Protein AF-A0A2V6E713-F1 (afdb_monomer_lite)

Radius of gyration: 13.73 Å; chains: 1; bounding box: 30×34×27 Å

pLDDT: mean 81.59, std 9.04, range [51.44, 91.25]

Sequence (99 aa):
MNKLFEKGYVTAGAHHGKHVSIADLRTNYPSQHHGLFSKAIEELRKEGLILVFPGRTGRGSGQQVAAMKETLVRARPLINAYRSRVKLQRYNRDLTGFV

Secondary structure (DSSP, 8-state):
-HHHHHTT-EESSSS--S-EEHHHHHHTS-GGGGGGHHHHHHHHHHTTSEEEEEEEETTEEEEEEEEEHHHHHHHHHHHHHHHHHTTPPPB-TTSSSB-

Foldseek 3Di:
DVVLVVVVLADADPPRDRKDFLVVVLVVDPPVCSVVSVVVVVVCVVLVQKDWDWDDDPVGIGIIIHGYQVSCLVCQVVVQVVCVVVVHFGADNSSPDGD

Structure (mmCIF, N/CA/C/O backbone):
data_AF-A0A2V6E713-F1
#
_entry.id   AF-A0A2V6E713-F1
#
loop_
_atom_site.group_PDB
_atom_site.id
_atom_site.type_symbol
_atom_site.label_atom_id
_atom_site.label_alt_id
_atom_site.label_comp_id
_atom_site.label_asym_id
_atom_site.label_entity_id
_atom_site.label_seq_id
_atom_site.pdbx_PDB_ins_code
_atom_site.Cartn_x
_atom_site.Cartn_y
_atom_site.Cartn_z
_atom_site.occupancy
_atom_site.B_iso_or_equiv
_atom_site.auth_seq_id
_atom_site.auth_comp_id
_atom_site.auth_asym_id
_atom_site.auth_atom_id
_atom_site.pdbx_PDB_model_num
ATOM 1 N N . MET A 1 1 ? -4.082 1.712 2.024 1.00 51.44 1 MET A N 1
ATOM 2 C CA . MET A 1 1 ? -3.528 0.484 1.406 1.00 51.44 1 MET A CA 1
ATOM 3 C C . MET A 1 1 ? -4.223 0.090 0.100 1.00 51.44 1 MET A C 1
ATOM 5 O O . MET A 1 1 ? -3.558 -0.398 -0.800 1.00 51.44 1 MET A O 1
ATOM 9 N N . ASN A 1 2 ? -5.526 0.357 -0.053 1.00 63.31 2 ASN A N 1
ATOM 10 C CA . ASN A 1 2 ? -6.316 -0.128 -1.190 1.00 63.31 2 ASN A CA 1
ATOM 11 C C . ASN A 1 2 ? -5.998 0.560 -2.544 1.00 63.31 2 ASN A C 1
ATOM 13 O O . ASN A 1 2 ? -6.057 -0.083 -3.579 1.00 63.31 2 ASN A O 1
ATOM 17 N N . LYS A 1 3 ? -5.566 1.833 -2.569 1.00 72.94 3 LYS A N 1
ATOM 18 C CA . LYS A 1 3 ? -5.438 2.602 -3.830 1.00 72.94 3 LYS A CA 1
ATOM 19 C C . LYS A 1 3 ? -4.280 2.196 -4.748 1.00 72.94 3 LYS A C 1
ATOM 21 O O . LYS A 1 3 ? -4.413 2.345 -5.958 1.00 72.94 3 LYS A O 1
ATOM 26 N N . LEU A 1 4 ? -3.166 1.696 -4.201 1.00 76.25 4 LEU A N 1
ATOM 27 C CA . LEU A 1 4 ? -2.063 1.174 -5.024 1.00 76.25 4 LEU A CA 1
ATOM 28 C C . LEU A 1 4 ? -2.514 -0.061 -5.792 1.00 76.25 4 LEU A C 1
ATOM 30 O O . LEU A 1 4 ? -2.336 -0.156 -7.001 1.00 76.25 4 LEU A O 1
ATOM 34 N N . PHE A 1 5 ? -3.160 -0.966 -5.071 1.00 71.56 5 PHE A N 1
ATOM 35 C CA . PHE A 1 5 ? -3.639 -2.212 -5.619 1.00 71.56 5 PHE A CA 1
ATOM 36 C C . PHE A 1 5 ? -4.856 -2.008 -6.547 1.00 71.56 5 PHE A C 1
ATOM 38 O O . PHE A 1 5 ? -4.812 -2.439 -7.693 1.00 71.56 5 PHE A O 1
ATOM 45 N N . GLU A 1 6 ? -5.883 -1.259 -6.117 1.00 69.81 6 GLU A N 1
ATOM 46 C CA . GLU A 1 6 ? -7.086 -0.936 -6.916 1.00 69.81 6 GLU A CA 1
ATOM 47 C C . GLU A 1 6 ? -6.753 -0.311 -8.272 1.00 69.81 6 GLU A C 1
ATOM 49 O O . GLU A 1 6 ? -7.407 -0.597 -9.268 1.00 69.81 6 GLU A O 1
ATOM 54 N N . LYS A 1 7 ? -5.739 0.559 -8.322 1.00 74.94 7 LYS A N 1
ATOM 55 C CA . LYS A 1 7 ? -5.333 1.246 -9.558 1.00 74.94 7 LYS A CA 1
ATOM 56 C C . LYS A 1 7 ? -4.283 0.469 -10.365 1.00 74.94 7 LYS A C 1
ATOM 58 O O . LYS A 1 7 ? -3.830 0.943 -11.416 1.00 74.94 7 LYS A O 1
ATOM 63 N N . GLY A 1 8 ? -3.902 -0.719 -9.891 1.00 74.50 8 GLY A N 1
ATOM 64 C CA . GLY A 1 8 ? -2.940 -1.607 -10.536 1.00 74.50 8 GLY A CA 1
ATOM 65 C C . GLY A 1 8 ? -1.499 -1.100 -10.496 1.00 74.50 8 GLY A C 1
ATOM 66 O O . GLY A 1 8 ? -0.712 -1.484 -11.355 1.00 74.50 8 GLY A O 1
ATOM 67 N N . TYR A 1 9 ? -1.142 -0.233 -9.542 1.00 83.44 9 TYR A N 1
ATOM 68 C CA . TYR A 1 9 ? 0.232 0.233 -9.321 1.00 83.44 9 TYR A CA 1
ATOM 69 C C . TYR A 1 9 ? 1.066 -0.861 -8.647 1.00 83.44 9 TYR A C 1
ATOM 71 O O . TYR A 1 9 ? 1.438 -0.749 -7.480 1.00 83.44 9 TYR A O 1
ATOM 79 N N . VAL A 1 10 ? 1.276 -1.962 -9.363 1.00 79.62 10 VAL A N 1
ATOM 80 C CA . VAL A 1 10 ? 1.865 -3.195 -8.850 1.00 79.62 10 VAL A CA 1
ATOM 81 C C . VAL A 1 10 ? 3.140 -3.511 -9.627 1.00 79.62 10 VAL A C 1
ATOM 83 O O . VAL A 1 10 ? 3.186 -3.380 -10.850 1.00 79.62 10 VAL A O 1
ATOM 86 N N . THR A 1 11 ? 4.167 -3.963 -8.912 1.00 82.12 11 THR A N 1
ATOM 87 C CA . THR A 1 11 ? 5.405 -4.493 -9.484 1.00 82.12 11 THR A CA 1
ATOM 88 C C . THR A 1 11 ? 5.619 -5.954 -9.076 1.00 82.12 11 THR A C 1
ATOM 90 O O . THR A 1 11 ? 5.201 -6.386 -7.997 1.00 82.12 11 THR A O 1
ATOM 93 N N . ALA A 1 12 ? 6.249 -6.717 -9.971 1.00 72.00 12 ALA A N 1
ATOM 94 C CA . ALA A 1 12 ? 6.627 -8.117 -9.779 1.00 72.00 12 ALA A CA 1
ATOM 95 C C . ALA A 1 12 ? 8.141 -8.301 -9.544 1.00 72.00 12 ALA A C 1
ATOM 97 O O . ALA A 1 12 ? 8.602 -9.429 -9.457 1.00 72.00 12 ALA A O 1
ATOM 98 N N . GLY A 1 13 ? 8.928 -7.222 -9.459 1.00 64.19 13 GLY A N 1
ATOM 99 C CA . GLY A 1 13 ? 10.376 -7.323 -9.262 1.00 64.19 13 GLY A CA 1
ATOM 100 C C . GLY A 1 13 ? 11.116 -5.992 -9.411 1.00 64.19 13 GLY A C 1
ATOM 101 O O . GLY A 1 13 ? 10.538 -4.924 -9.210 1.00 64.19 13 GLY A O 1
ATOM 102 N N . ALA A 1 14 ? 12.403 -6.074 -9.772 1.00 54.84 14 ALA A N 1
ATOM 103 C CA . ALA A 1 14 ? 13.322 -4.935 -9.895 1.00 54.84 14 ALA A CA 1
ATOM 104 C C . ALA A 1 14 ? 13.001 -3.980 -11.061 1.00 54.84 14 ALA A C 1
ATOM 106 O O . ALA A 1 14 ? 13.445 -2.834 -11.062 1.00 54.84 14 ALA A O 1
ATOM 107 N N . HIS A 1 15 ? 12.215 -4.423 -12.045 1.00 55.94 15 HIS A N 1
ATOM 108 C CA . HIS A 1 15 ? 11.720 -3.541 -13.095 1.00 55.94 15 HIS A CA 1
ATOM 109 C C . HIS A 1 15 ? 10.567 -2.697 -12.559 1.00 55.94 15 HIS A C 1
ATOM 111 O O . HIS A 1 15 ? 9.597 -3.223 -12.012 1.00 55.94 15 HIS A O 1
ATOM 117 N N . HIS A 1 16 ? 10.6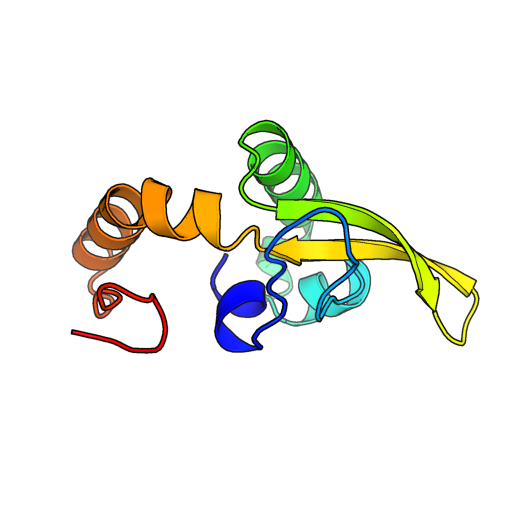78 -1.379 -12.723 1.00 63.09 16 HIS A N 1
ATOM 118 C CA . HIS A 1 16 ? 9.672 -0.412 -12.301 1.00 63.09 16 HIS A CA 1
ATOM 119 C C . HIS A 1 16 ? 8.373 -0.638 -13.093 1.00 63.09 16 HIS A C 1
ATOM 121 O O . HIS A 1 16 ? 8.179 -0.070 -14.165 1.00 63.09 16 HIS A O 1
ATOM 127 N N . GLY A 1 17 ? 7.495 -1.504 -12.575 1.00 70.75 17 GLY A N 1
ATOM 128 C CA . GLY A 1 17 ? 6.140 -1.707 -13.082 1.00 70.75 17 GLY A CA 1
ATOM 129 C C . GLY A 1 17 ? 5.292 -0.437 -12.965 1.00 70.75 17 GLY A C 1
ATOM 130 O O . GLY A 1 17 ? 5.798 0.661 -12.719 1.00 70.75 17 GLY A O 1
ATOM 131 N N . LYS A 1 18 ? 3.970 -0.560 -13.112 1.00 83.19 18 LYS A N 1
ATOM 132 C CA . LYS A 1 18 ? 3.076 0.597 -12.979 1.00 83.19 18 LYS A CA 1
ATOM 133 C C . LYS A 1 18 ? 3.221 1.189 -11.569 1.00 83.19 18 LYS A C 1
ATOM 135 O O . LYS A 1 18 ? 3.084 0.480 -10.575 1.00 83.19 18 LYS A O 1
ATOM 140 N N . HIS A 1 19 ? 3.496 2.484 -11.486 1.00 86.62 19 HIS A N 1
ATOM 141 C CA . HIS A 1 19 ? 3.782 3.185 -10.235 1.00 86.62 19 HIS A CA 1
ATOM 142 C C . HIS A 1 19 ? 3.119 4.563 -10.222 1.00 86.62 19 HIS A C 1
ATOM 144 O O . HIS A 1 19 ? 2.563 5.013 -11.225 1.00 86.62 19 HIS A O 1
ATOM 150 N N . VAL A 1 20 ? 3.146 5.212 -9.063 1.00 88.44 20 VAL A N 1
ATOM 151 C CA . VAL A 1 20 ? 2.570 6.541 -8.853 1.00 88.44 20 VAL A CA 1
ATOM 152 C C . VAL A 1 20 ? 3.439 7.335 -7.890 1.00 88.44 20 VAL A C 1
ATOM 154 O O . VAL A 1 20 ? 4.127 6.750 -7.050 1.00 88.44 20 VAL A O 1
ATOM 157 N N . SER A 1 21 ? 3.397 8.662 -7.975 1.00 89.25 21 SER A N 1
ATOM 158 C CA . SER A 1 21 ? 4.107 9.492 -7.010 1.00 89.25 21 SER A CA 1
ATOM 159 C C . SER A 1 21 ? 3.461 9.363 -5.626 1.00 89.25 21 SER A C 1
ATOM 161 O O . SER A 1 21 ? 2.243 9.208 -5.501 1.00 89.25 21 SER A O 1
ATOM 163 N N . ILE A 1 22 ? 4.257 9.449 -4.558 1.00 88.75 22 ILE A N 1
ATOM 164 C CA . ILE A 1 22 ? 3.730 9.455 -3.182 1.00 88.75 22 ILE A CA 1
ATOM 165 C C . ILE A 1 22 ? 2.750 10.624 -2.984 1.00 88.75 22 ILE A C 1
ATOM 167 O O . ILE A 1 22 ? 1.733 10.469 -2.305 1.00 88.75 22 ILE A O 1
ATOM 171 N N . ALA A 1 23 ? 3.024 11.772 -3.611 1.00 86.88 23 ALA A N 1
ATOM 172 C CA . ALA A 1 23 ? 2.166 12.951 -3.553 1.00 86.88 23 ALA A CA 1
ATOM 173 C C . ALA A 1 23 ? 0.782 12.682 -4.166 1.00 86.88 23 ALA A C 1
ATOM 175 O O . ALA A 1 23 ? -0.229 12.935 -3.510 1.00 86.88 23 ALA A O 1
ATOM 176 N N . ASP A 1 24 ? 0.733 12.098 -5.364 1.00 86.81 24 ASP A N 1
ATOM 177 C CA . ASP A 1 24 ? -0.523 11.749 -6.038 1.00 86.81 24 ASP A CA 1
ATOM 178 C C . ASP A 1 24 ? -1.225 10.575 -5.353 1.00 86.81 24 ASP A C 1
ATOM 180 O O . ASP A 1 24 ? -2.450 10.485 -5.340 1.00 86.81 24 ASP A O 1
ATOM 184 N N . LEU A 1 25 ? -0.478 9.651 -4.743 1.00 87.56 25 LEU A N 1
ATOM 185 C CA . LEU A 1 25 ? -1.093 8.597 -3.947 1.00 87.56 25 LEU A CA 1
ATOM 186 C C . LEU A 1 25 ? -1.811 9.191 -2.732 1.00 87.56 25 LEU A C 1
ATOM 188 O O . LEU A 1 25 ? -2.938 8.782 -2.451 1.00 87.56 25 LEU A O 1
ATOM 192 N N . ARG A 1 26 ? -1.193 10.163 -2.048 1.00 88.81 26 ARG A N 1
ATOM 193 C CA . ARG A 1 26 ? -1.754 10.841 -0.870 1.00 88.81 26 ARG A CA 1
ATOM 194 C C . ARG A 1 26 ? -3.077 11.540 -1.178 1.00 88.81 26 ARG A C 1
ATOM 196 O O . ARG A 1 26 ? -4.005 11.436 -0.382 1.00 88.81 26 ARG A O 1
ATOM 203 N N . THR A 1 27 ? -3.198 12.198 -2.332 1.00 87.19 27 THR A N 1
ATOM 204 C CA . THR A 1 27 ? -4.433 12.907 -2.725 1.00 87.19 27 THR A CA 1
ATOM 205 C C . THR A 1 27 ? -5.623 11.972 -2.951 1.00 87.19 27 THR A C 1
ATOM 207 O O . THR A 1 27 ? -6.763 12.418 -2.880 1.00 87.19 27 THR A O 1
ATOM 210 N N . ASN A 1 28 ? -5.396 10.665 -3.135 1.00 85.69 28 ASN A N 1
ATOM 211 C CA . ASN A 1 28 ? -6.471 9.669 -3.222 1.00 85.69 28 ASN A CA 1
ATOM 212 C C . ASN A 1 28 ? -7.066 9.266 -1.858 1.00 85.69 28 ASN A C 1
ATOM 214 O O . ASN A 1 28 ? -7.937 8.393 -1.815 1.00 85.69 28 ASN A O 1
ATOM 218 N N . TYR A 1 29 ? -6.582 9.842 -0.755 1.00 84.00 29 TYR A N 1
ATOM 219 C CA . TYR A 1 29 ? -7.094 9.611 0.594 1.00 84.00 29 TYR A CA 1
ATOM 220 C C . TYR A 1 29 ? -7.708 10.898 1.168 1.00 84.00 29 TYR A C 1
ATOM 222 O O . TYR A 1 29 ? -7.224 11.990 0.851 1.00 84.00 29 TYR A O 1
ATOM 230 N N . PRO A 1 30 ? -8.730 10.793 2.042 1.00 85.75 30 PRO A N 1
ATOM 231 C CA . PRO A 1 30 ? -9.287 11.943 2.752 1.00 85.75 30 PRO A CA 1
ATOM 232 C C . PRO A 1 30 ? -8.209 12.757 3.482 1.00 85.75 30 PRO A C 1
ATOM 234 O O . PRO A 1 30 ? -7.299 12.181 4.086 1.00 85.75 30 PRO A O 1
ATOM 237 N N . SER A 1 31 ? -8.331 14.088 3.459 1.00 88.00 31 SER A N 1
ATOM 238 C CA . SER A 1 31 ? -7.349 15.036 4.020 1.00 88.00 31 SER A CA 1
ATOM 239 C C . SER A 1 31 ? -7.022 14.779 5.493 1.00 88.00 31 SER A C 1
ATOM 241 O O . SER A 1 31 ? -5.864 14.879 5.892 1.00 88.00 31 SER A O 1
ATOM 243 N N . GLN A 1 32 ? -8.009 14.336 6.276 1.00 89.06 32 GLN A N 1
ATOM 244 C CA . GLN A 1 32 ? -7.851 13.953 7.685 1.00 89.06 32 GLN A CA 1
ATOM 245 C C . GLN A 1 32 ? -6.786 12.864 7.925 1.00 89.06 32 GLN A C 1
ATOM 247 O O . GLN A 1 32 ? -6.239 12.760 9.018 1.00 89.06 32 GLN A O 1
ATOM 252 N N . HIS A 1 33 ? -6.457 12.055 6.911 1.00 85.06 33 HIS A N 1
ATOM 253 C CA . HIS A 1 33 ? -5.443 11.000 7.008 1.00 85.06 33 HIS A CA 1
ATOM 254 C C . HIS A 1 33 ? -4.075 11.413 6.448 1.00 85.06 33 HIS A C 1
ATOM 256 O O . HIS A 1 33 ? -3.124 10.636 6.528 1.00 85.06 33 HIS A O 1
ATOM 262 N N . HIS A 1 34 ? -3.933 12.622 5.889 1.00 87.00 34 HIS A N 1
ATOM 263 C CA . HIS A 1 34 ? -2.685 13.052 5.245 1.00 87.00 34 HIS A CA 1
ATOM 264 C C . HIS A 1 34 ? -1.516 13.147 6.229 1.00 87.00 34 HIS A C 1
ATOM 266 O O . HIS A 1 34 ? -0.392 12.838 5.842 1.00 87.00 34 HIS A O 1
ATOM 272 N N . GLY A 1 35 ? -1.773 13.501 7.493 1.00 87.56 35 GLY A N 1
ATOM 273 C CA . GLY A 1 35 ? -0.745 13.550 8.541 1.00 87.56 35 GLY A CA 1
ATOM 274 C C . GLY A 1 35 ? -0.171 12.177 8.916 1.00 87.56 35 GLY A C 1
ATOM 275 O O . GLY A 1 35 ? 0.986 12.076 9.307 1.00 87.56 35 GLY A O 1
ATOM 276 N N . LEU A 1 36 ? -0.942 11.101 8.727 1.00 87.44 36 LEU A N 1
ATOM 277 C CA . LEU A 1 36 ? -0.512 9.724 9.011 1.00 87.44 36 LEU A CA 1
ATOM 278 C C . LEU A 1 36 ? 0.212 9.074 7.825 1.00 87.44 36 LEU A C 1
ATOM 280 O O . LEU A 1 36 ? 0.797 7.999 7.952 1.00 87.44 36 LEU A O 1
ATOM 284 N N . PHE A 1 37 ? 0.164 9.716 6.657 1.00 86.44 37 PHE A N 1
ATOM 285 C CA . PHE A 1 37 ? 0.552 9.103 5.396 1.00 86.44 37 PHE A CA 1
ATOM 286 C C . PHE A 1 37 ? 2.045 8.773 5.325 1.00 86.44 37 PHE A C 1
ATOM 288 O O . PHE A 1 37 ? 2.407 7.695 4.863 1.00 86.44 37 PHE A O 1
ATOM 295 N N . SER A 1 38 ? 2.905 9.670 5.821 1.00 87.50 38 SER A N 1
ATOM 296 C CA . SER A 1 38 ? 4.360 9.460 5.821 1.00 87.50 38 SER A CA 1
ATOM 297 C C . SER A 1 38 ? 4.745 8.219 6.632 1.00 87.50 38 SER A C 1
ATOM 299 O O . SER A 1 38 ? 5.426 7.329 6.125 1.00 87.50 38 SER A O 1
ATOM 301 N N . LYS A 1 39 ? 4.206 8.110 7.855 1.00 90.00 39 LYS A N 1
ATOM 302 C CA . LYS A 1 39 ? 4.436 6.966 8.743 1.00 90.00 39 LYS A CA 1
ATOM 303 C C . LYS A 1 39 ? 3.947 5.659 8.117 1.00 90.00 39 LYS A C 1
ATOM 305 O O . LYS A 1 39 ? 4.676 4.675 8.109 1.00 90.00 39 LYS A O 1
ATOM 310 N N . ALA A 1 40 ? 2.755 5.671 7.517 1.00 88.81 40 ALA A N 1
ATOM 311 C CA . ALA A 1 40 ? 2.212 4.495 6.845 1.00 88.81 40 ALA A CA 1
ATOM 312 C C . ALA A 1 40 ? 3.088 4.035 5.665 1.00 88.81 40 ALA A C 1
ATOM 314 O O . ALA A 1 40 ? 3.296 2.840 5.486 1.00 88.81 40 ALA A O 1
ATOM 315 N N . ILE A 1 41 ? 3.622 4.957 4.856 1.00 90.06 41 ILE A N 1
ATOM 316 C CA . ILE A 1 41 ? 4.548 4.600 3.769 1.00 90.06 41 ILE A CA 1
ATOM 317 C C . ILE A 1 41 ? 5.833 3.979 4.326 1.00 90.06 41 ILE A C 1
ATOM 319 O O . ILE A 1 41 ? 6.318 2.990 3.781 1.00 90.06 41 ILE A O 1
ATOM 323 N N . GLU A 1 42 ? 6.382 4.534 5.403 1.00 91.25 42 GLU A N 1
ATOM 324 C CA . GLU A 1 42 ? 7.600 4.012 6.016 1.00 91.25 42 GLU A CA 1
ATOM 325 C C . GLU A 1 42 ? 7.409 2.589 6.561 1.00 91.25 42 GLU A C 1
ATOM 327 O O . GLU A 1 42 ? 8.221 1.711 6.268 1.00 91.25 42 GLU A O 1
ATOM 332 N N . GLU A 1 43 ? 6.321 2.341 7.294 1.00 90.62 43 GLU A N 1
ATOM 333 C CA . GLU A 1 43 ? 5.982 1.017 7.833 1.00 90.62 43 GLU A CA 1
ATOM 334 C C . GLU A 1 43 ? 5.786 -0.007 6.707 1.00 90.62 43 GLU A C 1
ATOM 336 O O . GLU A 1 43 ? 6.440 -1.049 6.689 1.00 90.62 43 GLU A O 1
ATOM 341 N N . LEU A 1 44 ? 4.990 0.332 5.687 1.00 88.25 44 LEU A N 1
ATOM 342 C CA . LEU A 1 44 ? 4.751 -0.551 4.542 1.00 88.25 44 LEU A CA 1
ATOM 343 C C . LEU A 1 44 ? 6.023 -0.858 3.743 1.00 88.25 44 LEU A C 1
ATOM 345 O O . LEU A 1 44 ? 6.159 -1.951 3.187 1.00 88.25 44 LEU A O 1
ATOM 349 N N . ARG A 1 45 ? 6.950 0.104 3.659 1.00 89.38 45 ARG A N 1
ATOM 350 C CA . ARG A 1 45 ? 8.256 -0.093 3.022 1.00 89.38 45 ARG A CA 1
ATOM 351 C C . ARG A 1 45 ? 9.127 -1.033 3.854 1.00 89.38 45 ARG A C 1
ATOM 353 O O . ARG A 1 45 ? 9.743 -1.924 3.277 1.00 89.38 45 ARG A O 1
ATOM 360 N N . LYS A 1 46 ? 9.178 -0.854 5.180 1.00 90.00 46 LYS A N 1
ATOM 361 C CA . LYS A 1 46 ? 9.935 -1.730 6.096 1.00 90.00 46 LYS A CA 1
ATOM 362 C C . LYS A 1 46 ? 9.439 -3.175 6.039 1.00 90.00 46 LYS A C 1
ATOM 364 O O . LYS A 1 46 ? 10.250 -4.091 6.056 1.00 90.00 46 LYS A O 1
ATOM 369 N N . GLU A 1 47 ? 8.132 -3.370 5.895 1.00 86.00 47 GLU A N 1
ATOM 370 C CA . GLU A 1 47 ? 7.513 -4.692 5.736 1.00 86.00 47 GLU A CA 1
ATOM 371 C C . GLU A 1 47 ? 7.662 -5.283 4.319 1.00 86.00 47 GLU A C 1
ATOM 373 O O . GLU A 1 47 ? 7.232 -6.406 4.062 1.00 86.00 47 GLU A O 1
ATOM 378 N N . GLY A 1 48 ? 8.251 -4.544 3.370 1.00 87.25 48 GLY A N 1
ATOM 379 C CA . GLY A 1 48 ? 8.454 -5.007 1.993 1.00 87.25 48 GLY A CA 1
ATOM 380 C C . GLY A 1 48 ? 7.162 -5.141 1.176 1.00 87.25 48 GLY A C 1
ATOM 381 O O . GLY A 1 48 ? 7.143 -5.815 0.143 1.00 87.25 48 GLY A O 1
ATOM 382 N N . LEU A 1 49 ? 6.069 -4.518 1.627 1.00 86.19 49 LEU A N 1
ATOM 383 C CA . LEU A 1 49 ? 4.762 -4.549 0.959 1.00 86.19 49 LEU A CA 1
ATOM 384 C C . LEU A 1 49 ? 4.682 -3.554 -0.200 1.00 86.19 49 LEU A C 1
ATOM 386 O O . LEU A 1 49 ? 3.889 -3.732 -1.130 1.00 86.19 49 LEU A O 1
ATOM 390 N N . ILE A 1 50 ? 5.517 -2.518 -0.159 1.00 88.31 50 ILE A N 1
ATOM 391 C CA . ILE A 1 50 ? 5.669 -1.532 -1.224 1.00 88.31 50 ILE A CA 1
ATOM 392 C C . ILE A 1 50 ? 7.146 -1.329 -1.563 1.00 88.31 50 ILE A C 1
ATOM 394 O O . ILE A 1 50 ? 8.019 -1.409 -0.701 1.00 88.31 50 ILE A O 1
ATOM 398 N N . LEU A 1 51 ? 7.405 -1.001 -2.823 1.00 88.94 51 LEU A N 1
ATOM 399 C CA . LEU A 1 51 ? 8.682 -0.502 -3.305 1.00 88.94 51 LEU A CA 1
ATOM 400 C C . LEU A 1 51 ? 8.597 1.020 -3.406 1.00 88.94 51 LEU A C 1
ATOM 402 O O . LEU A 1 51 ? 7.679 1.545 -4.037 1.00 88.94 51 LEU A O 1
ATOM 406 N N . VAL A 1 52 ? 9.564 1.715 -2.810 1.00 89.75 52 VAL A N 1
ATOM 407 C CA . VAL A 1 52 ? 9.708 3.172 -2.901 1.00 89.75 52 VAL A CA 1
ATOM 408 C C . VAL A 1 52 ? 11.043 3.482 -3.563 1.00 89.75 52 VAL A C 1
ATOM 410 O O . VAL A 1 52 ? 12.073 2.959 -3.137 1.00 89.75 52 VAL A O 1
ATOM 413 N N . PHE A 1 53 ? 11.027 4.303 -4.609 1.00 88.06 53 PHE A N 1
ATOM 414 C CA . PHE A 1 53 ? 12.211 4.606 -5.412 1.00 88.06 53 PHE A CA 1
ATOM 415 C C . PHE A 1 53 ? 12.155 6.029 -5.980 1.00 88.06 53 PHE A C 1
ATOM 417 O O . PHE A 1 53 ? 11.065 6.561 -6.207 1.00 88.06 53 PHE A O 1
ATOM 424 N N . PRO A 1 54 ? 13.307 6.670 -6.239 1.00 87.69 54 PRO A N 1
ATOM 425 C CA . PRO A 1 54 ? 13.327 7.931 -6.964 1.00 87.69 54 PRO A CA 1
ATOM 426 C C . PRO A 1 54 ? 12.902 7.699 -8.419 1.00 87.69 54 PRO A C 1
ATOM 428 O O . PRO A 1 54 ? 13.421 6.812 -9.091 1.00 87.69 54 PRO A O 1
ATOM 431 N N . GLY A 1 55 ? 11.977 8.510 -8.923 1.00 81.75 55 GLY A N 1
ATOM 432 C CA . GLY A 1 55 ? 11.573 8.484 -10.327 1.00 81.75 55 GLY A CA 1
ATOM 433 C C . GLY A 1 55 ? 11.396 9.887 -10.890 1.00 81.75 55 GLY A C 1
ATOM 434 O O . GLY A 1 55 ? 11.061 10.832 -10.170 1.00 81.75 55 GLY A O 1
ATOM 435 N N . ARG A 1 56 ? 11.630 10.023 -12.196 1.00 75.62 56 ARG A N 1
ATOM 436 C CA . ARG A 1 56 ? 11.372 11.262 -12.933 1.00 75.62 56 ARG A CA 1
ATOM 437 C C . ARG A 1 56 ? 9.868 11.410 -13.148 1.00 75.62 56 ARG A C 1
ATOM 439 O O . ARG A 1 56 ? 9.235 10.537 -13.729 1.00 75.62 56 ARG A O 1
ATOM 446 N N . THR A 1 57 ? 9.306 12.521 -12.700 1.00 64.94 57 THR A N 1
ATOM 447 C CA . THR A 1 57 ? 7.983 12.989 -13.113 1.00 64.94 57 THR A CA 1
ATOM 448 C C . THR A 1 57 ? 8.170 14.095 -14.150 1.00 64.94 57 THR A C 1
ATOM 450 O O . THR A 1 57 ? 9.205 14.756 -14.182 1.00 64.94 57 THR A O 1
ATOM 453 N N . GLY A 1 58 ? 7.170 14.349 -14.999 1.00 63.59 58 GLY A N 1
ATOM 454 C CA . GLY A 1 58 ? 7.246 15.418 -16.010 1.00 63.59 58 GLY A CA 1
ATOM 455 C C . GLY A 1 58 ? 7.483 16.833 -15.449 1.00 63.59 58 GLY A C 1
ATOM 456 O O . GLY A 1 58 ? 7.675 17.762 -16.223 1.00 63.59 58 GLY A O 1
ATOM 457 N N . ARG A 1 59 ? 7.474 17.008 -14.118 1.00 64.44 59 ARG A N 1
ATOM 458 C CA . ARG A 1 59 ? 7.720 18.273 -13.408 1.00 64.44 59 ARG A CA 1
ATOM 459 C C . ARG A 1 59 ? 8.926 18.228 -12.451 1.00 64.44 59 ARG A C 1
ATOM 461 O O . ARG A 1 59 ? 9.136 19.195 -11.729 1.00 64.44 59 ARG A O 1
ATOM 468 N N . GLY A 1 60 ? 9.704 17.138 -12.406 1.00 71.50 60 GLY A N 1
ATOM 469 C CA . GLY A 1 60 ? 10.878 17.030 -11.527 1.00 71.50 60 GLY A CA 1
ATOM 470 C C . GLY A 1 60 ? 11.289 15.595 -11.178 1.00 71.50 60 GLY A C 1
ATOM 471 O O . GLY A 1 60 ? 10.913 14.635 -11.844 1.00 71.50 60 GLY A O 1
ATOM 472 N N . SER A 1 61 ? 12.082 15.431 -10.120 1.00 73.69 61 SER A N 1
ATOM 473 C CA . SER A 1 61 ? 12.320 14.135 -9.477 1.00 73.69 61 SER A CA 1
ATOM 474 C C . SER A 1 61 ? 11.437 14.016 -8.234 1.00 73.69 61 SER A C 1
ATOM 476 O O . SER A 1 61 ? 11.253 14.972 -7.485 1.00 73.69 61 SER A O 1
ATOM 478 N N . GLY A 1 62 ? 10.844 12.844 -8.020 1.00 83.62 62 GLY A N 1
ATOM 479 C CA . GLY A 1 62 ? 9.977 12.594 -6.873 1.00 83.62 62 GLY A CA 1
ATOM 480 C C . GLY A 1 62 ? 10.015 11.136 -6.443 1.00 83.62 62 GLY A C 1
ATOM 481 O O . GLY A 1 62 ? 10.395 10.255 -7.214 1.00 83.62 62 GLY A O 1
ATOM 482 N N . GLN A 1 63 ? 9.613 10.880 -5.200 1.00 89.31 63 GLN A N 1
ATOM 483 C CA . GLN A 1 63 ? 9.476 9.517 -4.697 1.00 89.31 63 GLN A CA 1
ATOM 484 C C . GLN A 1 63 ? 8.264 8.853 -5.357 1.00 89.31 63 GLN A C 1
ATOM 486 O O . GLN A 1 63 ? 7.129 9.329 -5.238 1.00 89.31 63 GLN A O 1
ATOM 491 N N . GLN A 1 64 ? 8.529 7.760 -6.060 1.00 89.12 64 GLN A N 1
ATOM 492 C CA . GLN A 1 64 ? 7.534 6.876 -6.643 1.00 89.12 64 GLN A CA 1
ATOM 493 C C . GLN A 1 64 ? 7.293 5.699 -5.714 1.00 89.12 64 GLN A C 1
ATOM 495 O O . GLN A 1 64 ? 8.177 5.282 -4.963 1.00 89.12 64 GLN A O 1
ATOM 500 N N . VAL A 1 65 ? 6.088 5.154 -5.788 1.00 89.25 65 VAL A N 1
ATOM 501 C CA . VAL A 1 65 ? 5.674 4.003 -5.004 1.00 89.25 65 VAL A CA 1
ATOM 502 C C . VAL A 1 65 ? 4.911 3.005 -5.870 1.00 89.25 65 VAL A C 1
ATOM 504 O O . VAL A 1 65 ? 4.081 3.376 -6.705 1.00 89.25 65 VAL A O 1
ATOM 507 N N . ALA A 1 66 ? 5.197 1.725 -5.652 1.00 89.00 66 ALA A N 1
ATOM 508 C CA . ALA A 1 66 ? 4.487 0.597 -6.239 1.00 89.00 66 ALA A CA 1
ATOM 509 C C . ALA A 1 66 ? 4.241 -0.482 -5.178 1.00 89.00 66 ALA A C 1
ATOM 511 O O . ALA A 1 66 ? 5.025 -0.650 -4.249 1.00 89.00 66 ALA A O 1
ATOM 512 N N . ALA A 1 67 ? 3.153 -1.227 -5.317 1.00 87.50 67 ALA A N 1
ATOM 513 C CA . ALA A 1 67 ? 2.833 -2.378 -4.484 1.00 87.50 67 ALA A CA 1
ATOM 514 C C . ALA A 1 67 ? 3.631 -3.615 -4.932 1.00 87.50 67 ALA A C 1
ATOM 516 O O . ALA A 1 67 ? 3.694 -3.912 -6.124 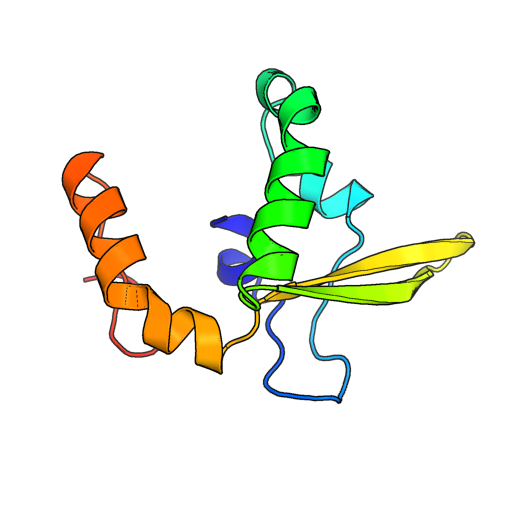1.00 87.50 67 ALA A O 1
ATOM 517 N N . MET A 1 68 ? 4.199 -4.366 -3.989 1.00 87.31 68 MET A N 1
ATOM 518 C CA . MET A 1 68 ? 4.926 -5.607 -4.278 1.00 87.31 68 MET A CA 1
ATOM 519 C C . MET A 1 68 ? 3.940 -6.770 -4.395 1.00 87.31 68 MET A C 1
ATOM 521 O O . MET A 1 68 ? 3.382 -7.212 -3.389 1.00 87.31 68 MET A O 1
ATOM 525 N N . LYS A 1 69 ? 3.705 -7.277 -5.615 1.00 81.75 69 LYS A N 1
ATOM 526 C CA . LYS A 1 69 ? 2.676 -8.306 -5.864 1.00 81.75 69 LYS A CA 1
ATOM 527 C C . LYS A 1 69 ? 2.87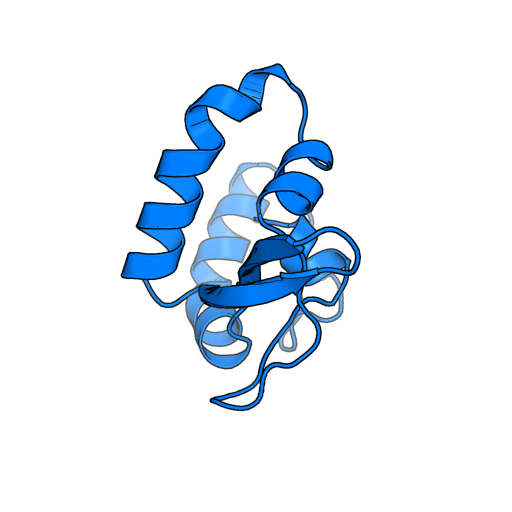2 -9.538 -4.988 1.00 81.75 69 LYS A C 1
ATOM 529 O O . LYS A 1 69 ? 1.932 -10.004 -4.353 1.00 81.75 69 LYS A O 1
ATOM 534 N N . GLU A 1 70 ? 4.093 -10.057 -4.958 1.00 82.56 70 GLU A N 1
ATOM 535 C CA . GLU A 1 70 ? 4.418 -11.298 -4.258 1.00 82.56 70 GLU A CA 1
ATOM 536 C C . GLU A 1 70 ? 4.208 -11.168 -2.750 1.00 82.56 70 GLU A C 1
ATOM 538 O O . GLU A 1 70 ? 3.542 -12.008 -2.139 1.00 82.56 70 GLU A O 1
ATOM 543 N N . THR A 1 71 ? 4.702 -10.078 -2.156 1.00 83.25 71 THR A N 1
ATOM 544 C CA . THR A 1 71 ? 4.534 -9.809 -0.725 1.00 83.25 71 THR A CA 1
ATOM 545 C C . THR A 1 71 ? 3.065 -9.599 -0.370 1.00 83.25 71 THR A C 1
ATOM 547 O O . THR A 1 71 ? 2.596 -10.127 0.634 1.00 83.25 71 THR A O 1
ATOM 550 N N . LEU A 1 72 ? 2.297 -8.901 -1.214 1.00 79.88 72 LEU A N 1
ATOM 551 C CA . LEU A 1 72 ? 0.864 -8.698 -0.992 1.00 79.88 72 LEU A CA 1
ATOM 552 C C . LEU A 1 72 ? 0.064 -9.999 -1.060 1.00 79.88 72 LEU A C 1
ATOM 554 O O . LEU A 1 72 ? -0.833 -10.204 -0.244 1.00 79.88 72 LEU A O 1
ATOM 558 N N . VAL A 1 73 ? 0.390 -10.900 -1.992 1.00 83.31 73 VAL A N 1
ATOM 559 C CA . VAL A 1 73 ? -0.248 -12.224 -2.062 1.00 83.31 73 VAL A CA 1
ATOM 560 C C . VAL A 1 73 ? 0.036 -13.023 -0.788 1.00 83.31 73 VAL A C 1
ATOM 562 O O . VAL 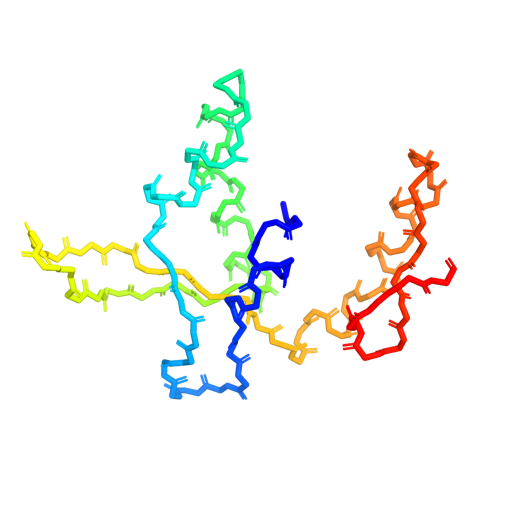A 1 73 ? -0.875 -13.665 -0.263 1.00 83.31 73 VAL A O 1
ATOM 565 N N . ARG A 1 74 ? 1.258 -12.938 -0.242 1.00 84.31 74 ARG A N 1
ATOM 566 C CA . ARG A 1 74 ? 1.614 -13.560 1.047 1.00 84.31 74 ARG A CA 1
ATOM 567 C C . ARG A 1 74 ? 0.887 -12.913 2.229 1.00 84.31 74 ARG A C 1
ATOM 569 O O . ARG A 1 74 ? 0.400 -13.628 3.098 1.00 84.31 74 ARG A O 1
ATOM 576 N N . ALA A 1 75 ? 0.746 -11.588 2.237 1.00 83.12 75 ALA A N 1
ATOM 577 C CA . ALA A 1 75 ? 0.042 -10.837 3.279 1.00 83.12 75 ALA A CA 1
ATOM 578 C C . ALA A 1 75 ? -1.497 -10.902 3.164 1.00 83.12 75 ALA A C 1
ATOM 580 O O . ALA A 1 75 ? -2.205 -10.461 4.073 1.00 83.12 75 ALA A O 1
ATOM 581 N N . ARG A 1 76 ? -2.045 -11.484 2.083 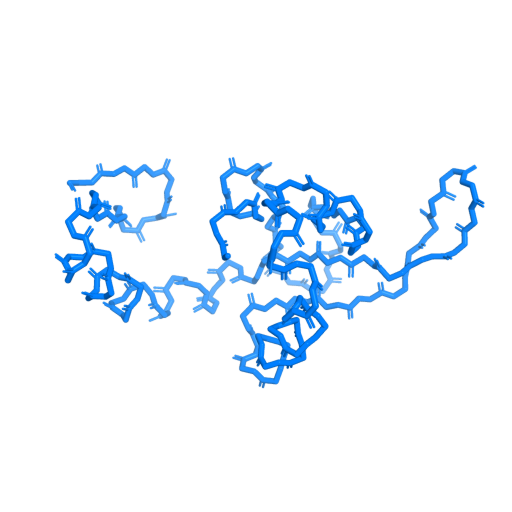1.00 85.81 76 ARG A N 1
ATOM 582 C CA . ARG A 1 76 ? -3.493 -11.590 1.827 1.00 85.81 76 ARG A CA 1
ATOM 583 C C . ARG A 1 76 ? -4.306 -12.096 3.026 1.00 85.81 76 ARG A C 1
ATOM 585 O O . ARG A 1 76 ? -5.365 -11.517 3.267 1.00 85.81 76 ARG A O 1
ATOM 592 N N . PRO A 1 77 ? -3.900 -13.143 3.775 1.00 86.12 77 PRO A N 1
ATOM 593 C CA . PRO A 1 77 ? -4.679 -13.615 4.919 1.00 86.12 77 PRO A CA 1
ATOM 594 C C . PRO A 1 77 ? -4.890 -12.527 5.978 1.00 86.12 77 PRO A C 1
ATOM 596 O O . PRO A 1 77 ? -6.015 -12.350 6.438 1.00 86.12 77 PRO A O 1
ATOM 599 N N . LEU A 1 78 ? -3.850 -11.747 6.287 1.00 84.00 78 LEU A N 1
ATOM 600 C CA . LEU A 1 78 ? -3.916 -10.636 7.243 1.00 84.00 78 LEU A CA 1
ATOM 601 C C . LEU A 1 78 ? -4.813 -9.509 6.724 1.00 84.00 78 LEU A C 1
ATOM 603 O O . LEU A 1 78 ? -5.682 -9.014 7.442 1.00 84.00 78 LEU A O 1
ATOM 607 N N . ILE A 1 79 ? -4.668 -9.162 5.443 1.00 83.81 79 ILE A N 1
ATOM 608 C CA . ILE A 1 79 ? -5.510 -8.158 4.782 1.00 83.81 79 ILE A CA 1
ATOM 609 C C . ILE A 1 79 ? -6.986 -8.580 4.838 1.00 83.81 79 ILE A C 1
ATOM 611 O O . ILE A 1 79 ? -7.855 -7.781 5.183 1.00 83.81 79 ILE A O 1
ATOM 615 N N . ASN A 1 80 ? -7.281 -9.846 4.541 1.00 87.00 80 ASN A N 1
ATOM 616 C CA . ASN A 1 80 ? -8.639 -10.380 4.584 1.00 87.00 80 ASN A CA 1
ATOM 617 C C . ASN A 1 80 ? -9.192 -10.487 6.010 1.00 87.00 80 ASN A C 1
ATOM 619 O O . ASN A 1 80 ? -10.388 -10.272 6.189 1.00 87.00 80 ASN A O 1
ATOM 623 N N . ALA A 1 81 ? -8.356 -10.765 7.013 1.00 86.50 81 ALA A N 1
ATOM 624 C CA . ALA A 1 81 ? -8.764 -10.750 8.416 1.00 86.50 81 ALA A CA 1
ATOM 625 C C . ALA A 1 81 ? -9.211 -9.345 8.848 1.00 86.50 81 ALA A C 1
ATOM 627 O O . ALA A 1 81 ? -10.305 -9.186 9.392 1.00 86.50 81 ALA A O 1
ATOM 628 N N . TYR A 1 82 ? -8.424 -8.313 8.515 1.00 84.25 82 TYR A N 1
ATOM 629 C CA . TYR A 1 82 ? -8.814 -6.920 8.745 1.00 84.25 82 TYR A CA 1
ATOM 630 C C . TYR A 1 82 ? -10.110 -6.572 8.006 1.00 84.25 82 TYR A C 1
ATOM 632 O O . TYR A 1 82 ? -11.059 -6.099 8.627 1.00 84.25 82 TYR A O 1
ATOM 640 N N . ARG A 1 83 ? -10.191 -6.860 6.699 1.00 88.00 83 ARG A N 1
ATOM 641 C CA . ARG A 1 83 ? -11.380 -6.569 5.877 1.00 88.00 83 ARG A CA 1
ATOM 642 C C . ARG A 1 83 ? -12.632 -7.234 6.436 1.00 88.00 83 ARG A C 1
ATOM 644 O O . ARG A 1 83 ? -13.644 -6.561 6.586 1.00 88.00 83 ARG A O 1
ATOM 651 N N . SER A 1 84 ? -12.539 -8.497 6.848 1.00 89.50 84 SER A N 1
ATOM 652 C CA . SER A 1 84 ? -13.638 -9.202 7.511 1.00 89.50 84 SER A CA 1
ATOM 653 C C . SER A 1 84 ? -14.061 -8.509 8.809 1.00 89.50 84 SER A C 1
ATOM 655 O O . SER A 1 84 ? -15.254 -8.370 9.066 1.00 89.50 84 SER A O 1
ATOM 657 N N . ARG A 1 85 ? -13.102 -8.040 9.621 1.00 90.62 85 ARG A N 1
ATOM 658 C CA . ARG A 1 85 ? -13.376 -7.329 10.879 1.00 90.62 85 ARG A CA 1
ATOM 659 C C . ARG A 1 85 ? -14.100 -6.002 10.650 1.00 90.62 85 ARG A C 1
ATOM 661 O O . ARG A 1 85 ? -14.980 -5.659 11.432 1.00 90.62 85 ARG A O 1
ATOM 668 N N . VAL A 1 86 ? -13.759 -5.289 9.577 1.00 87.62 86 VAL A N 1
ATOM 669 C CA . VAL A 1 86 ? -14.395 -4.018 9.192 1.00 87.62 86 VAL A CA 1
ATOM 670 C C . VAL A 1 86 ? -15.540 -4.180 8.179 1.00 87.62 86 VAL A C 1
ATOM 672 O O . VAL A 1 86 ? -15.969 -3.196 7.586 1.00 87.62 86 VAL A O 1
ATOM 675 N N . LYS A 1 87 ? -16.055 -5.406 7.988 1.00 90.06 87 LYS A N 1
ATOM 676 C CA . LYS A 1 87 ? -17.184 -5.737 7.091 1.00 90.06 87 LYS A CA 1
ATOM 677 C C . LYS A 1 87 ? -16.978 -5.336 5.619 1.00 90.06 87 LYS A C 1
ATOM 679 O O . LYS A 1 87 ? -17.923 -4.982 4.921 1.00 90.06 87 LYS A O 1
ATOM 684 N N . LEU A 1 88 ? -15.744 -5.416 5.133 1.00 83.75 88 LEU A N 1
ATOM 685 C CA . LEU A 1 88 ? -15.393 -5.252 3.722 1.00 83.75 88 LEU A CA 1
ATOM 686 C C . LEU A 1 88 ? -15.281 -6.620 3.031 1.00 83.75 88 LEU A C 1
ATOM 688 O O . LEU A 1 88 ? -14.806 -7.584 3.634 1.00 83.75 88 LEU A O 1
ATOM 692 N N . GLN A 1 89 ? -15.650 -6.689 1.746 1.00 84.44 89 GLN A N 1
ATOM 693 C CA . GLN A 1 89 ? -15.521 -7.912 0.935 1.00 84.44 89 GLN A CA 1
ATOM 694 C C . GLN A 1 89 ? -14.075 -8.410 0.902 1.00 84.44 89 GLN A C 1
ATOM 696 O O . GLN A 1 89 ? -13.154 -7.596 0.859 1.00 84.44 89 GLN A O 1
ATOM 701 N N . ARG A 1 90 ? -13.835 -9.720 0.910 1.00 85.19 90 ARG A N 1
ATOM 702 C CA . ARG A 1 90 ? -12.470 -10.271 0.964 1.00 85.19 90 ARG A CA 1
ATOM 703 C C . ARG A 1 90 ? -11.849 -10.261 -0.427 1.00 85.19 90 ARG A C 1
ATOM 705 O O . ARG A 1 90 ? -12.566 -10.336 -1.408 1.00 85.19 90 ARG A O 1
ATOM 712 N N . TYR A 1 91 ? -10.527 -10.198 -0.533 1.00 82.31 91 TYR A N 1
ATOM 713 C CA . TYR A 1 91 ? -9.856 -10.401 -1.819 1.00 82.31 91 TYR A CA 1
ATOM 714 C C . TYR A 1 91 ? -9.81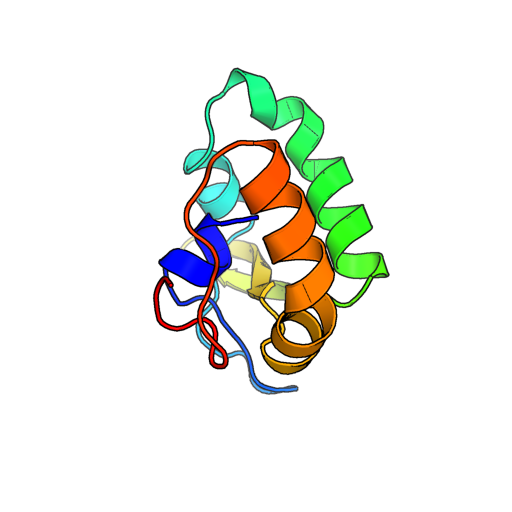6 -11.880 -2.206 1.00 82.31 91 TYR A C 1
ATOM 716 O O . TYR A 1 91 ? -9.603 -12.747 -1.344 1.00 82.31 91 TYR A O 1
ATOM 724 N N . ASN A 1 92 ? -9.935 -12.134 -3.511 1.00 82.06 92 ASN A N 1
ATOM 725 C CA . ASN A 1 92 ? -9.692 -13.428 -4.148 1.00 82.06 92 ASN A CA 1
ATOM 726 C C . ASN A 1 92 ? -8.194 -13.807 -4.150 1.00 82.06 92 ASN A C 1
ATOM 728 O O . ASN A 1 92 ? -7.332 -13.086 -3.637 1.00 82.06 92 ASN A O 1
ATOM 732 N N . ARG A 1 93 ? -7.871 -15.003 -4.661 1.00 76.81 93 ARG A N 1
ATOM 733 C CA . ARG A 1 93 ? -6.542 -15.613 -4.488 1.00 76.81 93 ARG A CA 1
ATOM 734 C C . ARG A 1 93 ? -5.419 -14.800 -5.140 1.00 76.81 93 ARG A C 1
ATOM 736 O O . ARG A 1 93 ? -4.340 -14.691 -4.559 1.00 76.81 93 ARG A O 1
ATOM 743 N N . ASP A 1 94 ? -5.694 -14.253 -6.311 1.00 71.62 94 ASP A N 1
ATOM 744 C CA . ASP A 1 94 ? -4.822 -13.454 -7.171 1.00 71.62 94 ASP A CA 1
ATOM 745 C C . ASP A 1 94 ? -4.937 -11.942 -6.910 1.00 71.62 94 ASP A C 1
ATOM 747 O O . ASP A 1 94 ? -4.279 -11.148 -7.584 1.00 71.62 94 ASP A O 1
ATOM 751 N N . LEU A 1 95 ? -5.721 -11.565 -5.893 1.00 72.00 95 LEU A N 1
ATOM 752 C CA . LEU A 1 95 ? -6.051 -10.202 -5.486 1.00 72.00 95 LEU A CA 1
ATOM 753 C C . LEU A 1 95 ? -6.832 -9.398 -6.542 1.00 72.00 95 LEU A C 1
ATOM 755 O O . LEU A 1 95 ? -7.222 -8.283 -6.254 1.00 72.00 95 LEU A O 1
ATOM 759 N N . THR A 1 96 ? -7.120 -9.923 -7.731 1.00 67.38 96 THR A N 1
ATOM 760 C CA . THR A 1 96 ? -7.747 -9.191 -8.851 1.00 67.38 96 THR A CA 1
ATOM 761 C C . THR A 1 96 ? -9.225 -8.838 -8.649 1.00 67.38 96 THR A C 1
ATOM 763 O O . THR A 1 96 ? -9.792 -8.103 -9.456 1.00 67.38 96 THR A O 1
ATOM 766 N N . GLY A 1 97 ? -9.855 -9.332 -7.583 1.00 67.69 97 GLY A N 1
ATOM 767 C CA . GLY A 1 97 ? -11.277 -9.148 -7.316 1.00 67.69 97 GLY A CA 1
ATOM 768 C C . GLY A 1 97 ? -11.670 -9.532 -5.893 1.00 67.69 97 GLY A C 1
ATOM 769 O O . GLY A 1 97 ? -10.818 -9.724 -5.018 1.00 67.69 97 GLY A O 1
ATOM 770 N N . PHE A 1 98 ? -12.977 -9.644 -5.663 1.00 73.81 98 PHE A N 1
ATOM 771 C CA . PHE A 1 98 ? -13.541 -9.942 -4.351 1.00 73.81 98 PHE A CA 1
ATOM 772 C C . PHE A 1 98 ? -14.208 -11.319 -4.293 1.00 73.81 98 PHE A C 1
ATOM 774 O O . PHE A 1 98 ? -14.641 -11.848 -5.315 1.00 73.81 98 PHE A O 1
ATOM 781 N N . VAL A 1 99 ? -14.265 -11.877 -3.084 1.00 69.88 99 VAL A N 1
ATOM 782 C CA . VAL A 1 99 ? -15.036 -13.071 -2.706 1.00 69.88 99 VAL A CA 1
ATOM 783 C C . VAL A 1 99 ? -16.021 -12.683 -1.616 1.00 69.88 99 VAL A C 1
ATOM 785 O O . VAL A 1 99 ? -15.619 -11.897 -0.717 1.00 69.88 99 VAL A O 1
#